Protein AF-A0A2A5LSB9-F1 (afdb_monomer)

Secondary structure (DSSP, 8-state):
-----EEEEE-TTS-EEEEESS--B-TTSSBPPBSS-S-HHHHHHHHHHHHHHHT-TT-HHHHHHHHHHH--GGG--SSHHHHHHHHHHHHHTTSSEEEE-

Sequence (101 aa):
MSLDDSFYLRNELNQTVVFTATPRLDESGAPESEAFLPHATYAREALRAILDAQQDPFANLLTELWLYVYQKPWAVPDTVDKLIVDIADKIEYRELFVYLD

pLDDT: mean 88.96, std 10.46, range [33.03, 96.5]

Mean predicted aligned error: 4.43 Å

Structure (mmCIF, N/CA/C/O backbone):
data_AF-A0A2A5LSB9-F1
#
_entry.id   AF-A0A2A5LSB9-F1
#
loop_
_atom_site.group_PDB
_atom_site.id
_atom_site.type_symbol
_atom_site.label_atom_id
_atom_site.label_alt_id
_atom_site.label_comp_id
_atom_site.label_asym_id
_atom_site.label_entity_id
_atom_site.label_seq_id
_atom_site.pdbx_PDB_ins_code
_atom_site.Cartn_x
_atom_site.Cartn_y
_atom_site.Cartn_z
_atom_site.occupancy
_atom_site.B_iso_or_equiv
_atom_site.auth_seq_id
_atom_site.auth_comp_id
_atom_site.auth_asym_id
_atom_site.auth_atom_id
_atom_site.pdbx_PDB_model_num
ATOM 1 N N . MET A 1 1 ? -7.590 -13.659 -20.966 1.00 33.03 1 MET A N 1
ATOM 2 C CA . MET A 1 1 ? -7.584 -12.185 -21.028 1.00 33.03 1 MET A CA 1
ATOM 3 C C . MET A 1 1 ? -7.335 -11.715 -19.610 1.00 33.03 1 MET A C 1
ATOM 5 O O . MET A 1 1 ? -8.262 -11.759 -18.818 1.00 33.03 1 MET A O 1
ATOM 9 N N . SER A 1 2 ? -6.079 -11.446 -19.254 1.00 36.16 2 SER A N 1
ATOM 10 C CA . SER A 1 2 ? -5.759 -10.845 -17.957 1.00 36.16 2 SER A CA 1
ATOM 11 C C . SER A 1 2 ? -6.009 -9.358 -18.128 1.00 36.16 2 SER A C 1
ATOM 13 O O . SER A 1 2 ? -5.289 -8.724 -18.892 1.00 36.16 2 SER A O 1
ATOM 15 N N . LEU A 1 3 ? -7.088 -8.837 -17.549 1.00 45.53 3 LEU A N 1
ATOM 16 C CA . LEU A 1 3 ? -7.194 -7.396 -17.354 1.00 45.53 3 LEU A CA 1
ATOM 17 C C . LEU A 1 3 ? -6.033 -7.000 -16.439 1.00 45.53 3 LEU A C 1
ATOM 19 O O . LEU A 1 3 ? -5.775 -7.700 -15.459 1.00 45.53 3 LEU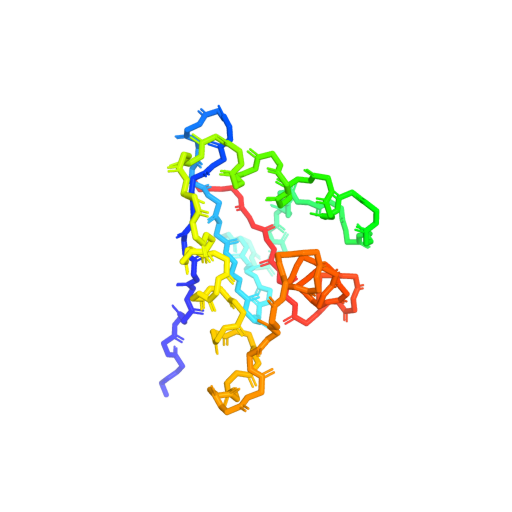 A O 1
ATOM 23 N N . ASP A 1 4 ? -5.323 -5.935 -16.802 1.00 59.12 4 ASP A N 1
ATOM 24 C CA . ASP A 1 4 ? -4.428 -5.196 -15.915 1.00 59.12 4 ASP A CA 1
ATOM 25 C C . ASP A 1 4 ? -5.244 -4.692 -14.724 1.00 59.12 4 ASP A C 1
ATOM 27 O O . ASP A 1 4 ? -5.697 -3.549 -14.697 1.00 59.12 4 ASP A O 1
ATOM 31 N N . ASP A 1 5 ? -5.503 -5.567 -13.759 1.00 78.75 5 ASP A N 1
ATOM 32 C CA . ASP A 1 5 ? -6.185 -5.205 -12.530 1.00 78.75 5 ASP A CA 1
ATOM 33 C C . ASP A 1 5 ? -5.154 -4.409 -11.733 1.00 78.75 5 ASP A C 1
ATOM 35 O O . ASP A 1 5 ? -4.296 -4.979 -11.067 1.00 78.75 5 ASP A O 1
ATOM 39 N N . SER A 1 6 ? -5.127 -3.096 -11.944 1.00 91.44 6 SER A N 1
ATOM 40 C CA . SER A 1 6 ? -4.252 -2.147 -11.259 1.00 91.44 6 SER A CA 1
ATOM 41 C C . SER A 1 6 ? -5.094 -1.360 -10.265 1.00 91.44 6 SER A C 1
ATOM 43 O O . SER A 1 6 ? -6.204 -0.934 -10.586 1.00 91.44 6 SER A O 1
ATOM 45 N N . PHE A 1 7 ? -4.566 -1.134 -9.070 1.00 93.56 7 PHE A N 1
ATOM 46 C CA . PHE A 1 7 ? -5.205 -0.297 -8.065 1.00 93.56 7 PHE A CA 1
ATOM 47 C C . PHE A 1 7 ? -4.522 1.070 -8.017 1.00 93.56 7 PHE A C 1
ATOM 49 O O . PHE A 1 7 ? -3.298 1.151 -8.027 1.00 93.56 7 PHE A O 1
ATOM 56 N N . TYR A 1 8 ? -5.300 2.149 -7.971 1.00 93.31 8 TYR A N 1
ATOM 57 C CA . TYR A 1 8 ? -4.789 3.513 -8.106 1.00 93.31 8 TYR A CA 1
ATOM 58 C C . TYR A 1 8 ? -5.056 4.311 -6.834 1.00 93.31 8 TYR A C 1
ATOM 60 O O . TYR A 1 8 ? -6.193 4.384 -6.373 1.00 93.31 8 TYR A O 1
ATOM 68 N N . LEU A 1 9 ? -4.021 4.958 -6.302 1.00 93.31 9 LEU A N 1
ATOM 69 C CA . LEU A 1 9 ? -4.119 5.932 -5.215 1.00 93.31 9 LEU A CA 1
ATOM 70 C C . LEU A 1 9 ? -3.415 7.227 -5.598 1.00 93.31 9 LEU A C 1
ATOM 72 O O . LEU A 1 9 ? -2.704 7.296 -6.596 1.00 93.31 9 LEU A O 1
ATOM 76 N N . ARG A 1 10 ? -3.597 8.263 -4.781 1.00 92.19 10 ARG A N 1
ATOM 77 C CA . ARG A 1 10 ? -2.795 9.482 -4.866 1.00 92.19 10 ARG A CA 1
ATOM 78 C C . ARG A 1 10 ? -1.897 9.612 -3.646 1.00 92.19 10 ARG A C 1
ATOM 80 O O . ARG A 1 10 ? -2.358 9.406 -2.525 1.00 92.19 10 ARG A O 1
ATOM 87 N N . ASN A 1 11 ? -0.637 9.973 -3.861 1.00 90.88 11 ASN A N 1
ATOM 88 C CA . ASN A 1 11 ? 0.293 10.254 -2.768 1.00 90.88 11 ASN A CA 1
ATOM 89 C C . ASN A 1 11 ? 0.125 11.666 -2.192 1.00 90.88 11 ASN A C 1
ATOM 91 O O . ASN A 1 11 ? -0.723 12.447 -2.629 1.00 90.88 11 ASN A O 1
ATOM 95 N N . GLU A 1 12 ? 0.957 11.999 -1.209 1.00 88.50 12 GLU A N 1
ATOM 96 C CA . GLU A 1 12 ? 1.014 13.302 -0.546 1.00 88.50 12 GLU A CA 1
ATOM 97 C C . GLU A 1 12 ? 1.378 14.465 -1.476 1.00 88.50 12 GLU A C 1
ATOM 99 O O . GLU A 1 12 ? 1.074 15.620 -1.178 1.00 88.50 12 GLU A O 1
ATOM 104 N N . LEU A 1 13 ? 1.970 14.163 -2.633 1.00 90.88 13 LEU A N 1
ATOM 105 C CA . LEU A 1 13 ? 2.283 15.115 -3.696 1.00 90.88 13 LEU A CA 1
ATOM 106 C C . LEU A 1 13 ? 1.191 15.173 -4.778 1.00 90.88 13 LEU A C 1
ATOM 108 O O . LEU A 1 13 ? 1.378 15.821 -5.808 1.00 90.88 13 LEU A O 1
ATOM 112 N N . ASN A 1 14 ? 0.044 14.518 -4.553 1.00 90.38 14 ASN A N 1
ATOM 113 C CA . ASN A 1 14 ? -1.072 14.403 -5.495 1.00 90.38 14 ASN A CA 1
ATOM 114 C C . ASN A 1 14 ? -0.678 13.742 -6.838 1.00 90.38 14 ASN A C 1
ATOM 116 O O . ASN A 1 14 ? -1.311 13.988 -7.865 1.00 90.38 14 ASN A O 1
ATOM 120 N N . GLN A 1 15 ? 0.355 12.897 -6.823 1.00 92.56 15 GLN A N 1
ATOM 121 C CA . GLN A 1 15 ? 0.769 12.055 -7.948 1.00 92.56 15 GLN A CA 1
ATOM 122 C C . GLN A 1 15 ? 0.017 10.727 -7.911 1.00 92.56 15 GLN A C 1
ATOM 124 O O . GLN A 1 15 ? -0.309 10.235 -6.827 1.00 92.56 15 GLN A O 1
ATOM 129 N N . THR A 1 16 ? -0.248 10.143 -9.080 1.00 92.31 16 THR A N 1
ATOM 130 C CA . THR A 1 16 ? -0.906 8.840 -9.171 1.00 92.31 16 THR A CA 1
ATOM 131 C C . THR A 1 16 ? 0.100 7.746 -8.838 1.00 92.31 16 THR A C 1
ATOM 133 O O . THR A 1 16 ? 1.164 7.645 -9.442 1.00 92.31 16 THR A O 1
ATOM 136 N N . VAL A 1 17 ? -0.246 6.925 -7.854 1.00 93.44 17 VAL A N 1
ATOM 137 C CA . VAL A 1 17 ? 0.498 5.732 -7.470 1.00 93.44 17 VAL A CA 1
ATOM 138 C C . VAL A 1 17 ? -0.307 4.525 -7.907 1.00 93.44 17 VAL A C 1
ATOM 140 O O . VAL A 1 17 ? -1.480 4.389 -7.553 1.00 93.44 17 VAL A O 1
ATOM 143 N N . VAL A 1 18 ? 0.330 3.647 -8.667 1.00 94.12 18 VAL A N 1
ATOM 144 C CA . VAL A 1 18 ? -0.296 2.454 -9.222 1.00 94.12 18 VAL A CA 1
ATOM 145 C C . VAL A 1 18 ? 0.251 1.224 -8.520 1.00 94.12 18 VAL A C 1
ATOM 147 O O . VAL A 1 18 ? 1.457 1.015 -8.485 1.00 94.12 18 VAL A O 1
ATOM 150 N N . PHE A 1 19 ? -0.639 0.384 -8.015 1.00 94.06 19 PHE A N 1
ATOM 151 C CA . PHE A 1 19 ? -0.343 -0.904 -7.409 1.00 94.06 19 PHE A CA 1
ATOM 152 C C . PHE A 1 19 ? -0.774 -2.022 -8.352 1.00 94.06 19 PHE A C 1
ATOM 154 O O . PHE A 1 19 ? -1.873 -1.989 -8.904 1.00 94.06 19 PHE A O 1
ATOM 161 N N . THR A 1 20 ? 0.079 -3.024 -8.530 1.00 93.50 20 THR A N 1
ATOM 162 C CA . THR A 1 20 ? -0.171 -4.140 -9.450 1.00 93.50 20 THR A CA 1
ATOM 163 C C . THR A 1 20 ? 0.320 -5.457 -8.856 1.00 93.50 20 THR A C 1
ATOM 165 O O . THR A 1 20 ? 1.341 -5.493 -8.174 1.00 93.50 20 THR A O 1
ATOM 168 N N . ALA A 1 21 ? -0.385 -6.558 -9.118 1.00 90.81 21 ALA A N 1
ATOM 169 C CA . ALA A 1 21 ? 0.032 -7.897 -8.685 1.00 90.81 21 ALA A CA 1
ATOM 170 C C . ALA A 1 21 ? 1.115 -8.525 -9.590 1.00 90.81 21 ALA A C 1
ATOM 172 O O . ALA A 1 21 ? 1.753 -9.508 -9.216 1.00 90.81 21 ALA A O 1
ATOM 173 N N . THR A 1 22 ? 1.324 -7.974 -10.788 1.00 89.69 22 THR A N 1
ATOM 174 C CA . THR A 1 22 ? 2.337 -8.420 -11.754 1.00 89.69 22 THR A CA 1
ATOM 175 C C . THR A 1 22 ? 3.229 -7.252 -12.152 1.00 89.69 22 THR A C 1
ATOM 177 O O . THR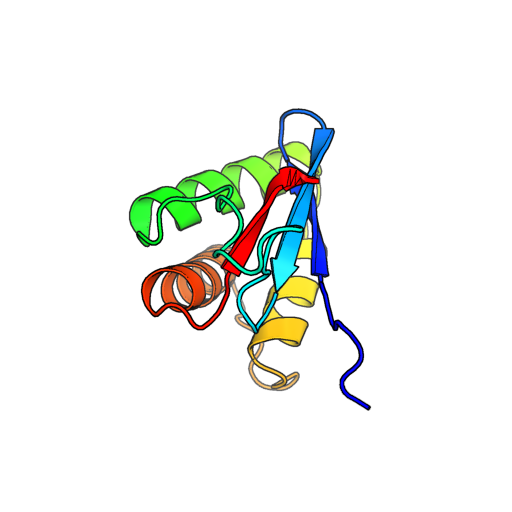 A 1 22 ? 2.701 -6.162 -12.365 1.00 89.69 22 THR A O 1
ATOM 180 N N . PRO A 1 23 ? 4.546 -7.460 -12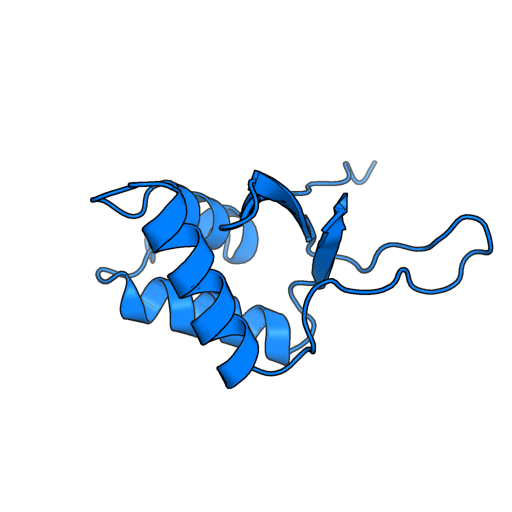.314 1.00 89.81 23 PRO A N 1
ATOM 181 C CA . PRO A 1 23 ? 5.452 -6.373 -12.649 1.00 89.81 23 PRO A CA 1
ATOM 182 C C . PRO A 1 23 ? 5.130 -5.800 -14.033 1.00 89.81 23 PRO A C 1
ATOM 184 O O . PRO A 1 23 ? 4.916 -6.553 -14.987 1.00 89.81 23 PRO A O 1
ATOM 187 N N . ARG A 1 24 ? 5.133 -4.471 -14.141 1.00 89.25 24 ARG A N 1
ATOM 188 C CA . ARG A 1 24 ? 5.016 -3.753 -15.412 1.00 89.25 24 ARG A CA 1
ATOM 189 C C . ARG A 1 24 ? 6.330 -3.782 -16.183 1.00 89.25 24 ARG A C 1
ATOM 191 O O . ARG A 1 24 ? 7.417 -3.803 -15.598 1.00 89.25 24 ARG A O 1
ATOM 198 N N . LEU A 1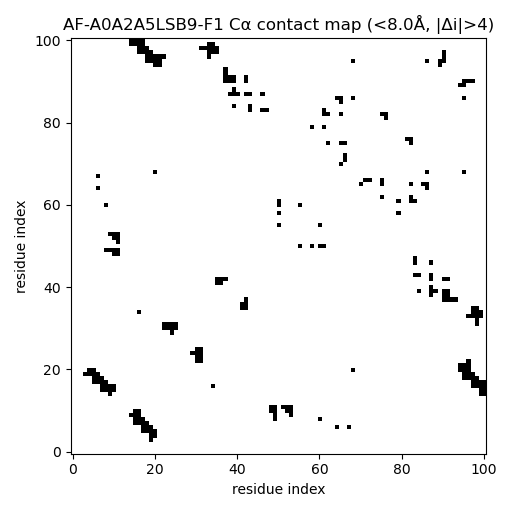 25 ? 6.205 -3.793 -17.506 1.00 88.88 25 LEU A N 1
ATOM 199 C CA . LEU A 1 25 ? 7.318 -3.710 -18.440 1.00 88.88 25 LEU A CA 1
ATOM 200 C C . LEU A 1 25 ? 7.213 -2.400 -19.222 1.00 88.88 25 LEU A C 1
ATOM 202 O O . LEU A 1 25 ? 6.117 -2.008 -19.619 1.00 88.88 25 LEU A O 1
ATOM 206 N N . ASP A 1 26 ? 8.348 -1.755 -19.457 1.00 86.19 26 ASP A N 1
ATOM 207 C CA . ASP A 1 26 ? 8.454 -0.570 -20.297 1.00 86.19 26 ASP A CA 1
ATOM 208 C C . ASP A 1 26 ? 8.342 -0.908 -21.799 1.00 86.19 26 ASP A C 1
ATOM 210 O O . ASP A 1 26 ? 8.212 -2.068 -22.203 1.00 86.19 26 ASP A O 1
ATOM 214 N N . GLU A 1 27 ? 8.427 0.114 -22.658 1.00 84.50 27 GLU A N 1
ATOM 215 C CA . GLU A 1 27 ? 8.347 -0.041 -24.121 1.00 84.50 27 GLU A CA 1
ATOM 216 C C . GLU A 1 27 ? 9.440 -0.955 -24.707 1.00 84.50 27 GLU A C 1
ATOM 218 O O . GLU A 1 27 ? 9.280 -1.495 -25.805 1.00 84.50 27 GLU A O 1
ATOM 223 N N . SER A 1 28 ? 10.551 -1.142 -23.989 1.00 86.06 28 SER A N 1
ATOM 224 C CA . SER A 1 28 ? 11.651 -2.028 -24.377 1.00 86.06 28 SER A CA 1
ATOM 225 C C . SER A 1 28 ? 11.466 -3.470 -23.889 1.00 86.06 28 SER A C 1
ATOM 227 O O . SER A 1 28 ? 12.224 -4.359 -24.285 1.00 86.06 28 SER A O 1
ATOM 229 N N . GLY A 1 29 ? 10.447 -3.720 -23.061 1.00 82.94 29 GLY A N 1
ATOM 230 C CA . GLY A 1 29 ? 10.202 -4.998 -22.401 1.00 82.94 29 GLY A CA 1
ATOM 231 C C . GLY A 1 29 ? 11.041 -5.210 -21.136 1.00 82.94 29 GLY A C 1
ATOM 232 O O . GLY A 1 29 ? 11.091 -6.333 -20.631 1.00 82.94 29 GLY A O 1
ATOM 233 N N . ALA A 1 30 ? 11.713 -4.172 -20.630 1.00 85.38 30 ALA A N 1
ATOM 234 C CA . ALA A 1 30 ? 12.436 -4.209 -19.363 1.00 85.38 30 ALA A CA 1
ATOM 235 C C . ALA A 1 30 ? 11.497 -3.855 -18.194 1.00 85.38 30 ALA A C 1
ATOM 237 O O . ALA A 1 30 ? 10.491 -3.188 -18.413 1.00 85.38 30 ALA A O 1
ATOM 238 N N . PRO A 1 31 ? 11.780 -4.290 -16.951 1.00 84.38 31 PRO A N 1
ATOM 239 C CA . PRO A 1 31 ? 10.973 -3.902 -15.797 1.00 84.38 31 PRO A CA 1
ATOM 240 C C . PRO A 1 31 ? 10.895 -2.380 -15.644 1.00 84.38 31 PRO A C 1
ATOM 242 O O . PRO A 1 31 ? 11.926 -1.706 -15.632 1.00 84.38 31 PRO A O 1
ATOM 245 N N . GLU A 1 32 ? 9.679 -1.858 -15.503 1.00 87.75 32 GLU A N 1
ATOM 246 C CA . GLU A 1 32 ? 9.453 -0.438 -15.241 1.00 87.75 32 GLU A CA 1
ATOM 247 C C . GLU A 1 32 ? 10.026 -0.035 -13.869 1.00 87.75 32 GLU A C 1
ATOM 249 O O . GLU A 1 32 ? 10.111 -0.852 -12.946 1.00 87.75 32 GLU A O 1
ATOM 254 N N . SER A 1 33 ? 10.437 1.230 -13.724 1.00 85.75 33 SER A N 1
ATOM 255 C CA . SER A 1 33 ? 10.971 1.737 -12.457 1.00 85.75 33 SER A CA 1
ATOM 256 C C . SER A 1 33 ? 9.873 1.827 -11.400 1.00 85.75 33 SER A C 1
ATOM 258 O O . SER A 1 33 ? 8.924 2.594 -11.536 1.00 85.75 33 SER A O 1
ATOM 260 N N . GLU A 1 34 ? 10.039 1.088 -10.308 1.00 85.50 34 GLU A N 1
ATOM 261 C CA . GLU A 1 34 ? 9.106 1.106 -9.182 1.00 85.50 34 GLU A CA 1
ATOM 262 C C . GLU A 1 34 ? 9.181 2.430 -8.398 1.00 85.50 34 GLU A C 1
ATOM 264 O O . GLU A 1 34 ? 10.250 3.021 -8.223 1.00 85.50 34 GLU A O 1
ATOM 269 N N . ALA A 1 35 ? 8.027 2.884 -7.906 1.00 81.31 35 ALA A N 1
ATOM 270 C CA . ALA A 1 35 ? 7.871 4.053 -7.042 1.00 81.31 35 ALA A CA 1
ATOM 271 C C . ALA A 1 35 ? 8.487 3.835 -5.660 1.00 81.31 35 ALA A C 1
ATOM 273 O O . ALA A 1 35 ? 8.977 4.774 -5.032 1.00 81.31 35 ALA A O 1
ATOM 274 N N . PHE A 1 36 ? 8.434 2.593 -5.177 1.00 75.44 36 PHE A N 1
ATOM 275 C CA . PHE A 1 36 ? 8.964 2.204 -3.882 1.00 75.44 36 PHE A CA 1
ATOM 276 C C . PHE A 1 36 ? 10.131 1.245 -4.043 1.00 75.44 36 PHE A C 1
ATOM 278 O O . PHE A 1 36 ? 10.120 0.353 -4.887 1.00 75.44 36 PHE A O 1
ATOM 285 N N . LEU A 1 37 ? 11.120 1.383 -3.161 1.00 75.81 37 LEU A N 1
ATOM 286 C CA . LEU A 1 37 ? 12.046 0.285 -2.925 1.00 75.81 37 LEU A CA 1
ATOM 287 C C . LEU A 1 37 ? 11.255 -0.871 -2.284 1.00 75.81 37 LEU A C 1
ATOM 289 O O . LEU A 1 37 ? 10.468 -0.603 -1.370 1.00 75.81 37 LEU A O 1
ATOM 293 N N . PRO A 1 38 ? 11.458 -2.134 -2.706 1.00 79.50 38 PRO A N 1
ATOM 294 C CA . PRO A 1 38 ? 10.763 -3.293 -2.146 1.00 79.50 38 PRO A CA 1
ATOM 295 C C . PRO A 1 38 ? 11.302 -3.608 -0.742 1.00 79.50 38 PRO A C 1
ATOM 297 O O . PRO A 1 38 ? 12.084 -4.532 -0.539 1.00 79.50 38 PRO A O 1
ATOM 300 N N 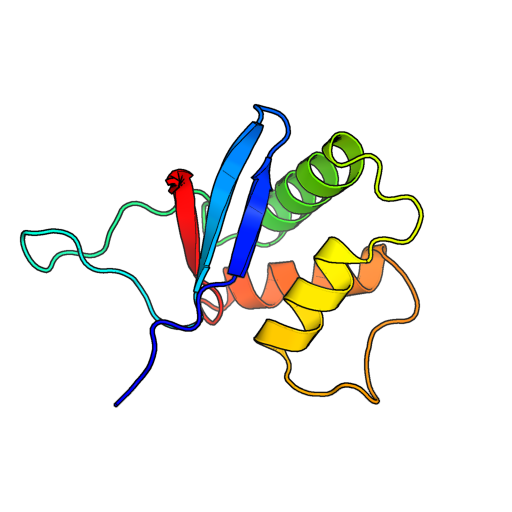. HIS A 1 39 ? 10.938 -2.773 0.230 1.00 89.56 39 HIS A N 1
ATOM 301 C CA . HIS A 1 39 ? 11.394 -2.845 1.612 1.00 89.56 39 HIS A CA 1
ATOM 302 C C . HIS A 1 39 ? 10.266 -2.420 2.554 1.00 89.56 39 HIS A C 1
ATOM 304 O O . HIS A 1 39 ? 9.772 -1.291 2.470 1.00 89.56 39 HIS A O 1
ATOM 310 N N . ALA A 1 40 ? 9.903 -3.287 3.504 1.00 87.56 40 ALA A N 1
ATOM 311 C CA . ALA A 1 40 ? 8.717 -3.093 4.336 1.00 87.56 40 ALA A CA 1
ATOM 312 C C . ALA A 1 40 ? 8.720 -1.767 5.104 1.00 87.56 40 ALA A C 1
ATOM 314 O O . ALA A 1 40 ? 7.714 -1.067 5.103 1.00 87.56 40 ALA A O 1
ATOM 315 N N . THR A 1 41 ? 9.837 -1.367 5.724 1.00 91.62 41 THR A N 1
ATOM 316 C CA . THR A 1 41 ? 9.894 -0.090 6.466 1.00 91.62 41 THR A CA 1
ATOM 317 C C . THR A 1 41 ? 9.526 1.108 5.591 1.00 91.62 41 THR A C 1
ATOM 319 O O . THR A 1 41 ? 8.683 1.908 5.982 1.00 91.62 41 THR A O 1
ATOM 322 N N . TYR A 1 42 ? 10.103 1.192 4.390 1.00 89.88 42 TYR A N 1
ATOM 323 C CA . TYR A 1 42 ? 9.847 2.297 3.471 1.00 89.88 42 TYR A CA 1
ATOM 324 C C . TYR A 1 42 ? 8.404 2.268 2.953 1.00 89.88 42 TYR A C 1
ATOM 326 O O . TYR A 1 42 ? 7.720 3.287 2.963 1.00 89.88 42 TYR A O 1
ATOM 334 N N . ALA A 1 43 ? 7.901 1.084 2.591 1.00 92.88 43 ALA A N 1
ATOM 335 C CA . ALA A 1 43 ? 6.515 0.911 2.168 1.00 92.88 43 ALA A CA 1
ATOM 336 C C . ALA A 1 43 ? 5.514 1.327 3.262 1.00 92.88 43 ALA A C 1
ATOM 338 O O . ALA A 1 43 ? 4.527 1.997 2.970 1.00 92.88 43 ALA A O 1
ATOM 339 N N . ARG A 1 44 ? 5.776 0.994 4.534 1.00 95.00 44 ARG A N 1
ATOM 340 C CA . ARG A 1 44 ? 4.918 1.393 5.666 1.00 95.00 44 ARG A CA 1
ATOM 341 C C . ARG A 1 44 ? 4.868 2.908 5.839 1.00 95.00 44 ARG A C 1
ATOM 343 O O . ARG A 1 44 ? 3.787 3.452 6.063 1.00 95.00 44 ARG A O 1
ATOM 350 N N . GLU A 1 45 ? 6.016 3.577 5.740 1.00 93.50 45 GLU A N 1
ATOM 351 C CA . GLU A 1 45 ? 6.103 5.039 5.818 1.00 93.50 45 GLU A CA 1
ATOM 352 C C . GLU A 1 45 ? 5.353 5.704 4.658 1.00 93.50 45 GLU A C 1
ATOM 354 O O . GLU A 1 45 ? 4.536 6.595 4.891 1.00 93.50 45 GLU A O 1
ATOM 359 N N . ALA A 1 46 ? 5.544 5.217 3.430 1.00 92.06 46 ALA A N 1
ATOM 360 C CA . ALA A 1 46 ? 4.865 5.751 2.254 1.00 92.06 46 ALA A CA 1
ATOM 361 C C . ALA A 1 46 ? 3.340 5.543 2.304 1.00 92.06 46 ALA A C 1
ATOM 363 O O . ALA A 1 46 ? 2.579 6.474 2.051 1.00 92.06 46 ALA A O 1
ATOM 364 N N . LEU A 1 47 ? 2.867 4.354 2.696 1.00 93.31 47 LEU A N 1
ATOM 365 C CA . LEU A 1 47 ? 1.433 4.075 2.859 1.00 93.31 47 LEU A CA 1
ATOM 366 C C . LEU A 1 47 ? 0.796 4.952 3.944 1.00 93.31 47 LEU A C 1
ATOM 368 O O . LEU A 1 47 ? -0.352 5.374 3.795 1.00 93.31 47 LEU A O 1
ATOM 372 N N . ARG A 1 48 ? 1.535 5.258 5.021 1.00 93.25 48 ARG A N 1
ATOM 373 C CA . ARG A 1 48 ? 1.072 6.200 6.047 1.00 93.25 48 ARG A CA 1
ATOM 374 C C . ARG A 1 48 ? 0.932 7.610 5.484 1.00 93.25 48 ARG A C 1
ATOM 376 O O . ARG A 1 48 ? -0.109 8.225 5.678 1.00 93.25 48 ARG A O 1
ATOM 383 N N . ALA A 1 49 ? 1.946 8.085 4.760 1.00 91.88 49 ALA A N 1
ATOM 384 C CA . ALA A 1 49 ? 1.927 9.405 4.139 1.00 91.88 49 ALA A CA 1
ATOM 385 C C . ALA A 1 49 ? 0.764 9.553 3.143 1.00 91.88 49 ALA A C 1
ATOM 387 O O . ALA A 1 49 ? 0.064 10.565 3.164 1.00 91.88 49 ALA A O 1
ATOM 388 N N . ILE A 1 50 ? 0.502 8.514 2.338 1.00 91.00 50 ILE A N 1
ATOM 389 C CA . ILE A 1 50 ? -0.663 8.441 1.446 1.00 91.00 50 ILE A CA 1
ATOM 390 C C . ILE A 1 50 ? -1.959 8.596 2.249 1.00 91.00 50 ILE A C 1
ATOM 392 O O . ILE A 1 50 ? -2.778 9.452 1.925 1.00 91.00 50 ILE A O 1
ATOM 396 N N . LEU A 1 51 ? -2.149 7.795 3.301 1.00 90.75 51 LEU A N 1
ATOM 397 C CA . LEU A 1 51 ? -3.374 7.830 4.101 1.00 90.75 51 LEU A CA 1
ATOM 398 C C . LEU A 1 51 ? -3.617 9.211 4.725 1.00 90.75 51 LEU A C 1
ATOM 400 O O . LEU A 1 51 ? -4.725 9.744 4.632 1.00 90.75 51 LEU A O 1
ATOM 404 N N . ASP A 1 52 ? -2.578 9.792 5.323 1.00 89.69 52 ASP A N 1
ATOM 405 C CA . ASP A 1 52 ? -2.653 11.098 5.978 1.00 89.69 52 ASP A CA 1
ATOM 406 C C . ASP A 1 52 ? -3.000 12.208 4.970 1.00 89.69 52 ASP A C 1
ATOM 408 O O . ASP A 1 52 ? -3.802 13.099 5.266 1.00 89.69 52 ASP A O 1
ATOM 412 N N . ALA A 1 53 ? -2.455 12.135 3.752 1.00 89.00 53 ALA A N 1
ATOM 413 C CA . ALA A 1 53 ? -2.724 13.100 2.690 1.00 89.00 53 ALA A CA 1
ATOM 414 C C . ALA A 1 53 ? -4.135 12.991 2.095 1.00 89.00 53 ALA A C 1
ATOM 416 O O . ALA A 1 53 ? -4.719 14.009 1.719 1.00 89.00 53 ALA A O 1
ATOM 417 N N . GLN A 1 54 ? -4.698 11.781 2.022 1.00 85.38 54 GLN A N 1
ATOM 418 C CA . GLN A 1 54 ? -6.038 11.553 1.471 1.00 85.38 54 GLN A CA 1
ATOM 419 C C . GLN A 1 54 ? -7.170 12.022 2.395 1.00 85.38 54 GLN A C 1
ATOM 421 O O . GLN A 1 54 ? -8.321 12.053 1.964 1.00 85.38 54 GLN A O 1
ATOM 426 N N . GLN A 1 55 ? -6.868 12.400 3.645 1.00 84.38 55 GLN A N 1
ATOM 427 C CA . GLN A 1 55 ? -7.873 12.775 4.647 1.00 84.38 55 GLN A CA 1
ATOM 428 C C . GLN A 1 55 ? -8.978 11.712 4.786 1.00 84.38 55 GLN A C 1
ATOM 430 O O . GLN A 1 55 ? -10.154 12.048 4.915 1.00 84.38 55 GLN A O 1
ATOM 435 N N . ASP A 1 56 ? -8.606 10.429 4.741 1.00 83.75 56 ASP A N 1
ATOM 436 C CA . ASP A 1 56 ? -9.526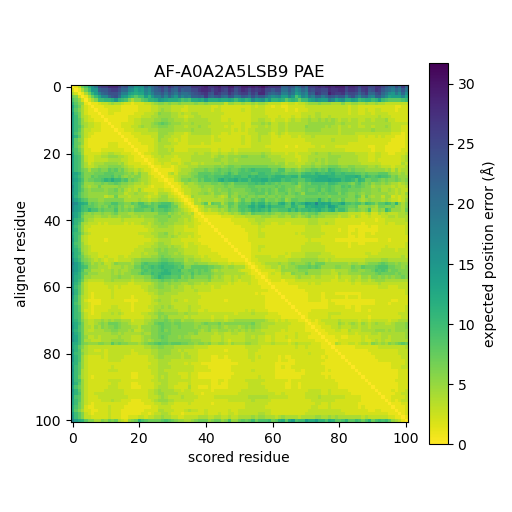 9.293 4.831 1.00 83.75 56 ASP A CA 1
ATOM 437 C C . ASP A 1 56 ? -9.583 8.770 6.280 1.00 83.75 56 ASP A C 1
ATOM 439 O O . ASP A 1 56 ? -8.788 7.904 6.660 1.00 83.75 56 ASP A O 1
ATOM 443 N N . PRO A 1 57 ? -10.501 9.280 7.130 1.00 81.56 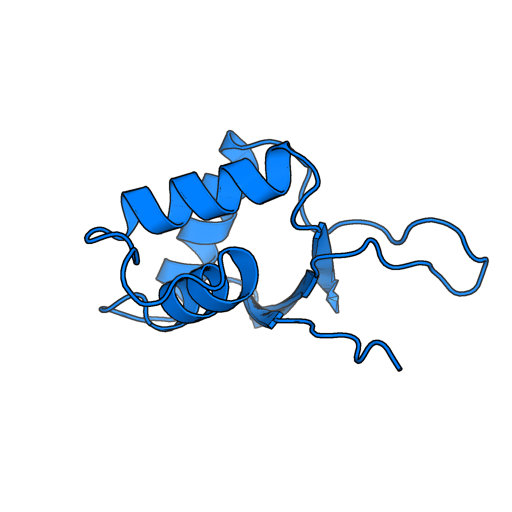57 PRO A N 1
ATOM 444 C CA . PRO A 1 57 ? -10.513 8.985 8.564 1.00 81.56 57 PRO A CA 1
ATOM 445 C C . PRO A 1 57 ? -10.819 7.519 8.889 1.00 81.56 57 PRO A C 1
ATOM 447 O O . PRO A 1 57 ? -10.623 7.097 10.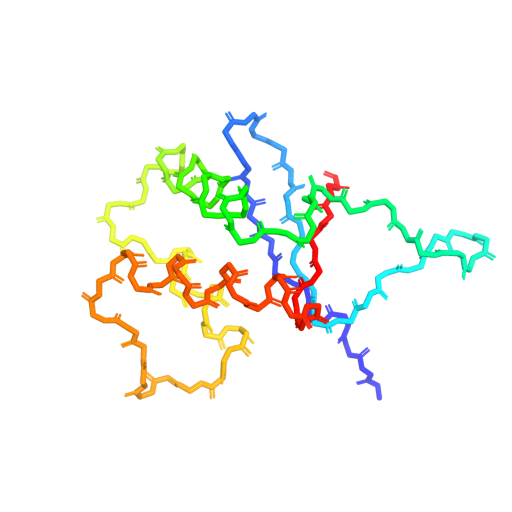028 1.00 81.56 57 PRO A O 1
ATOM 450 N N . PHE A 1 58 ? -11.316 6.752 7.915 1.00 86.38 58 PHE A N 1
ATOM 451 C CA . PHE A 1 58 ? -11.671 5.343 8.080 1.00 86.38 58 PHE A CA 1
ATOM 452 C C . PHE A 1 58 ? -10.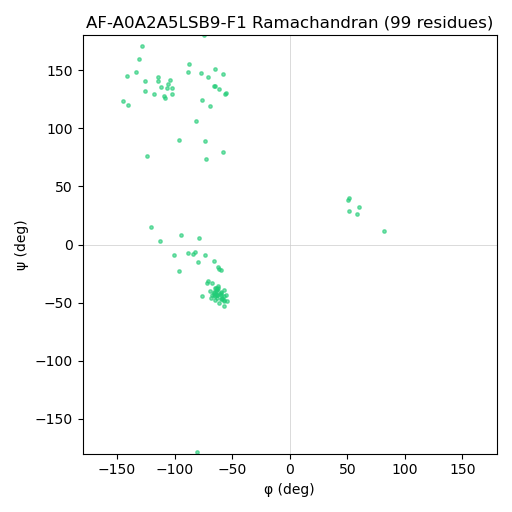765 4.403 7.277 1.00 86.38 58 PHE A C 1
ATOM 454 O O . PHE A 1 58 ? -10.994 3.197 7.303 1.00 86.38 58 PHE A O 1
ATOM 461 N N . ALA A 1 59 ? -9.744 4.930 6.591 1.00 90.50 59 ALA A N 1
ATOM 462 C CA . ALA A 1 59 ? -8.839 4.154 5.745 1.00 90.50 59 ALA A CA 1
ATOM 463 C C . ALA A 1 59 ? -9.571 3.243 4.736 1.00 90.50 59 ALA A C 1
ATOM 465 O O . ALA A 1 59 ? -9.140 2.115 4.474 1.00 90.50 59 ALA A O 1
ATOM 466 N N . ASN A 1 60 ? -10.677 3.726 4.162 1.00 91.88 60 ASN A N 1
ATOM 467 C CA . ASN A 1 60 ? -11.417 3.042 3.103 1.00 91.88 60 ASN A CA 1
ATOM 468 C C . ASN A 1 60 ? -10.505 2.712 1.915 1.00 91.88 60 ASN A C 1
ATOM 470 O O . ASN A 1 60 ? -10.514 1.586 1.433 1.00 91.88 60 ASN A O 1
ATOM 474 N N . LEU A 1 61 ? -9.653 3.653 1.505 1.00 92.19 61 LEU A N 1
ATOM 475 C CA . LEU A 1 61 ? -8.745 3.485 0.370 1.00 92.19 61 LEU A CA 1
ATOM 476 C C . LEU A 1 61 ? -7.705 2.380 0.605 1.00 92.19 61 LEU A C 1
ATOM 478 O O . LEU A 1 61 ? -7.449 1.560 -0.276 1.00 92.19 61 LEU A O 1
ATOM 482 N N . LEU A 1 62 ? -7.130 2.312 1.810 1.00 93.44 62 LEU A N 1
ATOM 483 C CA . LEU A 1 62 ? -6.221 1.219 2.173 1.00 93.44 62 LEU A CA 1
ATOM 484 C C . LEU A 1 62 ? -6.960 -0.108 2.352 1.00 93.44 62 LEU A C 1
ATOM 486 O O . LEU A 1 62 ? -6.395 -1.160 2.068 1.00 93.44 62 LEU A O 1
ATOM 490 N N . THR A 1 63 ? -8.213 -0.072 2.799 1.00 95.31 63 THR A N 1
ATOM 491 C CA . THR A 1 63 ? -9.055 -1.268 2.893 1.00 95.31 63 THR A CA 1
ATOM 492 C C . THR A 1 63 ? -9.351 -1.836 1.507 1.00 95.31 63 THR A C 1
ATOM 494 O O . THR A 1 63 ? -9.234 -3.042 1.301 1.00 95.31 63 THR A O 1
ATOM 497 N N . GLU A 1 64 ? -9.679 -0.984 0.538 1.00 94.31 64 GLU A N 1
ATOM 498 C CA . GLU A 1 64 ? -9.881 -1.380 -0.856 1.00 94.31 64 GLU A CA 1
ATOM 499 C C . GLU A 1 64 ? -8.595 -1.933 -1.480 1.00 94.31 64 GLU A C 1
ATOM 501 O O . GLU A 1 64 ? -8.637 -2.999 -2.096 1.00 94.31 64 GLU A O 1
ATOM 506 N N . LEU A 1 65 ? -7.444 -1.291 -1.237 1.00 94.94 65 LEU A N 1
ATOM 507 C CA . LEU A 1 65 ? -6.142 -1.827 -1.643 1.00 94.94 65 LEU A CA 1
ATOM 508 C C . LEU A 1 65 ? -5.892 -3.204 -1.013 1.00 94.94 65 LEU A C 1
ATOM 510 O O . LEU A 1 65 ? -5.517 -4.147 -1.705 1.00 94.94 65 LEU A O 1
ATOM 514 N N . TRP A 1 66 ? -6.143 -3.365 0.286 1.00 96.12 66 TRP A N 1
ATOM 515 C CA . TRP A 1 66 ? -5.981 -4.653 0.960 1.00 96.12 66 TRP A CA 1
ATOM 516 C C . TRP A 1 66 ? -6.895 -5.728 0.354 1.00 96.12 66 TRP A C 1
ATOM 518 O O . TRP A 1 66 ? -6.451 -6.850 0.114 1.00 96.12 66 TRP A O 1
ATOM 528 N N . LEU A 1 67 ? -8.153 -5.395 0.048 1.00 95.00 67 LEU A N 1
ATOM 529 C CA . LEU A 1 67 ? -9.106 -6.308 -0.592 1.00 95.00 67 LEU A CA 1
ATOM 530 C C . LEU A 1 67 ? -8.663 -6.713 -1.998 1.00 95.00 67 LEU A C 1
ATOM 532 O O . LEU A 1 67 ? -8.789 -7.887 -2.350 1.00 95.00 67 LEU A O 1
ATOM 536 N N . TYR A 1 68 ? -8.118 -5.770 -2.764 1.00 93.38 68 TYR A N 1
ATOM 537 C CA . TYR A 1 68 ? -7.516 -6.029 -4.067 1.00 93.38 68 TYR A CA 1
ATOM 538 C C . TYR A 1 68 ? -6.364 -7.045 -3.957 1.00 93.38 68 TYR A C 1
ATOM 540 O O . TYR A 1 68 ? -6.332 -8.023 -4.704 1.00 93.38 68 TYR A O 1
ATOM 548 N N . VAL A 1 69 ? -5.475 -6.881 -2.970 1.00 92.69 69 VAL A N 1
ATOM 549 C CA . VAL A 1 69 ? -4.292 -7.744 -2.802 1.00 92.69 69 VAL A CA 1
ATOM 550 C C . VAL A 1 69 ? -4.625 -9.119 -2.211 1.00 92.69 69 VAL A C 1
ATOM 552 O O . VAL A 1 69 ? -4.099 -10.138 -2.656 1.00 92.69 69 VAL A O 1
ATOM 555 N N . TYR A 1 70 ? -5.470 -9.178 -1.179 1.00 92.88 70 TYR A N 1
ATOM 556 C CA . TYR A 1 70 ? -5.713 -10.407 -0.415 1.00 92.88 70 TYR A CA 1
ATOM 557 C C . TYR A 1 70 ? -6.944 -11.189 -0.867 1.00 92.88 70 TYR A C 1
ATOM 559 O O . TYR A 1 70 ? -7.019 -12.385 -0.579 1.00 92.88 70 TYR A O 1
ATOM 567 N N . GLN A 1 71 ? -7.911 -10.540 -1.526 1.00 89.62 71 GLN A N 1
ATOM 568 C CA . GLN A 1 71 ? -9.159 -11.141 -2.022 1.00 89.62 71 GLN A CA 1
ATOM 569 C C . GLN A 1 71 ? -9.944 -11.942 -0.959 1.00 89.62 71 GLN A C 1
ATOM 571 O O . GLN A 1 71 ? -10.657 -12.898 -1.267 1.00 89.62 71 GLN A O 1
ATOM 576 N N . LYS A 1 72 ? -9.820 -11.561 0.320 1.00 92.12 72 LYS A N 1
ATOM 577 C CA . LYS A 1 72 ? -10.446 -12.234 1.474 1.00 92.12 72 LYS A CA 1
ATOM 578 C C . LYS A 1 72 ? -11.308 -11.255 2.278 1.00 92.12 72 LYS A C 1
ATOM 580 O O . LYS A 1 72 ? -10.902 -10.843 3.364 1.00 92.12 72 LYS A O 1
ATOM 585 N N . PRO A 1 73 ? -12.513 -10.896 1.802 1.00 90.62 73 PRO A N 1
ATOM 586 C CA . PRO A 1 73 ? -13.332 -9.856 2.433 1.00 90.62 73 PRO A CA 1
ATOM 587 C C . PRO A 1 73 ? -13.758 -10.159 3.877 1.00 90.62 73 PRO A C 1
ATOM 589 O O . PRO A 1 73 ? -14.062 -9.245 4.631 1.00 90.62 73 PRO A O 1
ATOM 592 N N . TRP A 1 74 ? -13.751 -11.425 4.297 1.00 93.19 74 TRP A N 1
ATOM 593 C CA . TRP A 1 74 ? -14.054 -11.830 5.677 1.00 93.19 74 TRP A CA 1
ATOM 594 C C . TRP A 1 74 ? -12.871 -11.704 6.651 1.00 93.19 74 TRP A C 1
ATOM 596 O O . TRP A 1 74 ? -13.042 -11.974 7.836 1.00 93.19 74 TRP A O 1
ATOM 606 N N . ALA A 1 75 ? -11.670 -11.376 6.165 1.00 94.69 75 ALA A N 1
ATOM 607 C CA . ALA A 1 75 ? -10.436 -11.353 6.954 1.00 94.69 75 ALA A CA 1
ATOM 608 C C . ALA A 1 75 ? -9.763 -9.972 6.978 1.00 94.69 75 ALA A C 1
ATOM 610 O O . ALA A 1 75 ? -8.593 -9.882 7.342 1.00 94.69 75 ALA A O 1
ATOM 611 N N . VAL A 1 76 ? -10.487 -8.923 6.575 1.00 93.94 76 VAL A N 1
ATOM 612 C CA . VAL A 1 76 ? -9.981 -7.546 6.582 1.00 93.94 76 VAL A CA 1
ATOM 613 C C . VAL A 1 76 ? -9.504 -7.186 7.996 1.00 93.94 76 VAL A C 1
ATOM 615 O O . VAL A 1 76 ? -10.248 -7.412 8.956 1.00 93.94 76 VAL A O 1
ATOM 618 N N . PRO A 1 77 ? -8.284 -6.644 8.146 1.00 95.25 77 PRO A N 1
ATOM 619 C CA . PRO A 1 77 ? -7.777 -6.216 9.435 1.00 95.25 77 PRO A CA 1
ATOM 620 C C . PRO A 1 77 ? -8.666 -5.172 10.114 1.00 95.25 77 PRO A C 1
ATOM 622 O O . PRO A 1 77 ? -9.260 -4.305 9.481 1.00 95.25 77 PRO A O 1
ATOM 625 N N . ASP A 1 78 ? -8.713 -5.241 11.440 1.00 92.19 78 ASP A N 1
ATOM 626 C CA . ASP A 1 78 ? -9.510 -4.369 12.309 1.00 92.19 78 ASP A CA 1
ATOM 627 C C . ASP A 1 78 ? -8.820 -3.036 12.643 1.00 92.19 78 ASP A C 1
ATOM 629 O O . ASP A 1 78 ? -9.437 -2.157 13.246 1.00 92.19 78 ASP A O 1
ATOM 633 N N . THR A 1 79 ? -7.546 -2.872 12.274 1.00 94.25 79 THR A N 1
ATOM 634 C CA . THR A 1 79 ? -6.785 -1.639 12.496 1.00 94.25 79 THR A CA 1
ATOM 635 C C . THR A 1 79 ? -6.010 -1.211 11.255 1.00 94.25 79 THR A C 1
ATOM 637 O O . THR A 1 79 ? -5.500 -2.033 10.491 1.00 94.25 79 THR A O 1
ATOM 640 N N . VAL A 1 80 ? -5.853 0.106 11.106 1.00 93.69 80 VAL A N 1
ATOM 641 C CA . VAL A 1 80 ? -5.058 0.731 10.036 1.00 93.69 80 VAL A CA 1
ATOM 642 C C . VAL A 1 80 ? -3.609 0.245 10.049 1.00 93.69 80 VAL A C 1
ATOM 644 O O . VAL A 1 80 ? -3.028 -0.015 9.000 1.00 93.69 80 VAL A O 1
ATOM 647 N N . ASP A 1 81 ? -3.024 0.071 11.234 1.00 95.00 81 ASP A N 1
ATOM 648 C CA . ASP A 1 81 ? -1.641 -0.393 11.357 1.00 95.00 81 ASP A CA 1
ATOM 649 C C . ASP A 1 81 ? -1.457 -1.803 10.795 1.00 95.00 81 ASP A C 1
ATOM 651 O O . ASP A 1 81 ? -0.462 -2.061 10.123 1.00 95.00 81 ASP A O 1
ATOM 655 N N . LYS A 1 82 ? -2.427 -2.700 11.012 1.00 95.62 82 LYS A N 1
ATOM 656 C CA . LYS A 1 82 ? -2.386 -4.048 10.437 1.00 95.62 82 LYS A CA 1
ATOM 657 C C . LYS A 1 82 ? -2.582 -4.022 8.922 1.00 95.62 82 LYS A C 1
ATOM 659 O O . LYS A 1 82 ? -1.851 -4.722 8.237 1.00 95.62 82 LYS A O 1
ATOM 664 N N . LEU A 1 83 ? -3.487 -3.181 8.400 1.00 95.75 83 LEU A N 1
ATOM 665 C CA . LEU A 1 83 ? -3.635 -2.980 6.948 1.00 95.75 83 LEU A CA 1
ATOM 666 C C . LEU A 1 83 ? -2.298 -2.577 6.311 1.00 95.75 83 LEU A C 1
ATOM 668 O O . LEU A 1 83 ? -1.874 -3.170 5.324 1.00 95.75 83 LEU A O 1
ATOM 672 N N . ILE A 1 84 ? -1.619 -1.591 6.901 1.00 95.75 84 ILE A N 1
ATOM 673 C CA . ILE A 1 84 ? -0.344 -1.077 6.392 1.00 95.75 84 ILE A CA 1
ATOM 674 C C . ILE A 1 84 ? 0.763 -2.128 6.479 1.00 95.75 84 ILE A C 1
ATOM 676 O O . ILE A 1 84 ? 1.541 -2.253 5.537 1.00 95.75 84 ILE A O 1
ATOM 680 N N . VAL A 1 85 ? 0.844 -2.878 7.582 1.00 96.50 85 VAL A N 1
ATOM 681 C CA . VAL A 1 85 ? 1.822 -3.967 7.726 1.00 96.50 85 VAL A CA 1
ATOM 682 C C . VAL A 1 85 ? 1.592 -5.039 6.663 1.00 96.50 85 VAL A C 1
ATOM 684 O O . VAL A 1 85 ? 2.525 -5.348 5.931 1.00 96.50 85 VAL A O 1
ATOM 687 N N . ASP A 1 86 ? 0.360 -5.524 6.514 1.00 96.44 86 ASP A N 1
ATOM 688 C CA . ASP A 1 86 ? 0.003 -6.550 5.531 1.00 96.44 86 ASP A CA 1
ATOM 689 C C . ASP A 1 86 ? 0.360 -6.121 4.096 1.00 96.44 86 ASP A C 1
ATOM 691 O O . ASP A 1 86 ? 1.016 -6.854 3.356 1.00 96.44 86 ASP A O 1
ATOM 695 N N . ILE A 1 87 ? -0.028 -4.905 3.696 1.00 95.81 87 ILE A N 1
ATOM 696 C CA . ILE A 1 87 ? 0.260 -4.384 2.350 1.00 95.81 87 ILE A CA 1
ATOM 697 C C . ILE A 1 87 ? 1.771 -4.188 2.152 1.00 95.81 87 ILE A C 1
ATOM 699 O O . ILE A 1 87 ? 2.301 -4.510 1.089 1.00 95.81 87 ILE A O 1
ATOM 703 N N . ALA A 1 88 ? 2.488 -3.682 3.156 1.00 96.06 88 ALA A N 1
ATOM 704 C CA . ALA A 1 88 ? 3.932 -3.488 3.061 1.00 96.06 88 ALA A CA 1
ATOM 705 C C . ALA A 1 88 ? 4.696 -4.810 2.929 1.00 96.06 88 ALA A C 1
ATOM 707 O O . ALA A 1 88 ? 5.655 -4.878 2.161 1.00 96.06 88 ALA A O 1
ATOM 708 N N . ASP A 1 89 ? 4.255 -5.857 3.623 1.00 95.62 89 ASP A N 1
ATOM 709 C CA . ASP A 1 89 ? 4.845 -7.188 3.511 1.00 95.62 89 ASP A CA 1
ATOM 710 C C . ASP A 1 89 ? 4.636 -7.743 2.085 1.00 95.62 89 ASP A C 1
ATOM 712 O O . ASP A 1 89 ? 5.548 -8.323 1.500 1.00 95.62 89 ASP A O 1
ATOM 716 N N . LYS A 1 90 ? 3.484 -7.481 1.447 1.00 95.19 90 LYS A N 1
ATOM 717 C CA . LYS A 1 90 ? 3.246 -7.834 0.031 1.00 95.19 90 LYS A CA 1
ATOM 718 C C . LYS A 1 90 ? 4.201 -7.131 -0.931 1.00 95.19 90 LYS A C 1
ATOM 720 O O . LYS A 1 90 ? 4.646 -7.744 -1.903 1.00 95.19 90 LYS A O 1
ATOM 725 N N . ILE A 1 91 ? 4.543 -5.876 -0.646 1.00 94.62 91 ILE A N 1
ATOM 726 C CA . ILE A 1 91 ? 5.537 -5.115 -1.416 1.00 94.62 91 ILE A CA 1
ATOM 727 C C . ILE A 1 91 ? 6.940 -5.702 -1.209 1.00 94.62 91 ILE A C 1
ATOM 729 O O . ILE A 1 91 ? 7.657 -5.950 -2.177 1.00 94.62 91 ILE A O 1
ATOM 733 N N . GLU A 1 92 ? 7.321 -5.988 0.039 1.00 94.38 92 GLU A N 1
ATOM 734 C CA . GLU A 1 92 ? 8.615 -6.597 0.376 1.00 94.38 92 GLU A CA 1
ATOM 735 C C . GLU A 1 92 ? 8.800 -7.970 -0.288 1.00 94.38 92 GLU A C 1
ATOM 737 O O . GLU A 1 92 ? 9.848 -8.244 -0.875 1.00 94.38 92 GLU A O 1
ATOM 742 N N . TYR A 1 93 ? 7.766 -8.816 -0.270 1.00 94.19 93 TYR A N 1
ATOM 743 C CA . TYR A 1 93 ? 7.801 -10.147 -0.880 1.00 94.19 93 TYR A CA 1
ATOM 744 C C . TYR A 1 93 ? 7.611 -10.153 -2.400 1.00 94.19 93 TYR A C 1
ATOM 746 O O . TYR A 1 93 ? 7.574 -11.233 -2.992 1.00 94.19 93 TYR A O 1
ATOM 754 N N . ARG A 1 94 ? 7.550 -8.979 -3.047 1.00 91.75 94 ARG A N 1
ATOM 755 C CA . ARG A 1 94 ? 7.391 -8.844 -4.507 1.00 91.75 94 ARG A CA 1
ATOM 756 C C . ARG A 1 94 ? 6.090 -9.478 -5.016 1.00 91.75 94 ARG A C 1
ATOM 758 O O . ARG A 1 94 ? 6.033 -9.995 -6.128 1.00 91.75 94 ARG A O 1
ATOM 765 N N . GLU A 1 95 ? 5.052 -9.447 -4.186 1.00 93.19 95 GLU A N 1
ATOM 766 C CA . GLU A 1 95 ? 3.687 -9.874 -4.520 1.00 93.19 95 GLU A CA 1
ATOM 767 C C . GLU A 1 95 ? 2.779 -8.675 -4.844 1.00 93.19 95 GLU A C 1
ATOM 769 O O . GLU A 1 95 ? 1.652 -8.851 -5.304 1.00 93.19 95 GLU A O 1
ATOM 774 N N . LEU A 1 96 ? 3.274 -7.456 -4.608 1.00 93.88 96 LEU A N 1
ATOM 775 C CA . LEU A 1 96 ? 2.650 -6.191 -4.971 1.00 93.88 96 LEU A CA 1
ATOM 776 C C . LEU A 1 96 ? 3.731 -5.219 -5.454 1.00 93.88 96 LEU A C 1
ATOM 778 O O . LEU A 1 96 ? 4.643 -4.877 -4.707 1.00 93.88 96 LEU A O 1
ATOM 782 N N . PHE A 1 97 ? 3.622 -4.765 -6.696 1.00 93.19 97 PHE A N 1
ATOM 783 C CA . PHE A 1 97 ? 4.544 -3.820 -7.321 1.00 93.19 97 PHE A CA 1
ATOM 784 C C . PHE A 1 97 ? 3.897 -2.445 -7.370 1.00 93.19 97 PHE A C 1
ATOM 786 O O . PHE A 1 97 ? 2.691 -2.341 -7.614 1.00 93.19 97 PHE A O 1
ATOM 793 N N . VAL A 1 98 ? 4.689 -1.399 -7.145 1.00 93.31 98 VAL A N 1
ATOM 794 C CA . VAL A 1 98 ? 4.183 -0.028 -7.046 1.00 93.31 98 VAL A CA 1
ATOM 795 C C . VAL A 1 98 ? 4.921 0.884 -8.016 1.00 93.31 98 VAL A C 1
ATOM 797 O O . VAL A 1 98 ? 6.146 0.870 -8.036 1.00 93.31 98 VAL A O 1
ATOM 800 N N . TYR A 1 99 ? 4.190 1.694 -8.780 1.00 92.56 99 TYR A N 1
ATOM 801 C CA . TYR A 1 99 ? 4.698 2.582 -9.835 1.00 92.56 99 TYR A CA 1
ATOM 802 C C . TYR A 1 99 ? 4.141 4.004 -9.690 1.00 92.56 99 TYR A C 1
ATOM 804 O O . TYR A 1 99 ? 3.122 4.208 -9.027 1.00 92.56 99 TYR A O 1
ATOM 812 N N . LEU A 1 100 ? 4.822 4.979 -10.297 1.00 91.44 100 LEU A N 1
ATOM 813 C CA . LEU A 1 100 ? 4.332 6.351 -10.456 1.00 91.44 100 LEU A CA 1
ATOM 814 C C . LEU A 1 100 ? 3.837 6.528 -11.892 1.00 91.44 100 LEU A C 1
ATOM 816 O O . LEU A 1 100 ? 4.577 6.201 -12.815 1.00 91.44 100 LEU A O 1
ATOM 820 N N . ASP A 1 101 ? 2.622 7.054 -12.046 1.00 84.50 101 ASP A N 1
ATOM 821 C CA . ASP A 1 101 ? 1.965 7.340 -13.335 1.00 84.50 101 ASP A CA 1
ATOM 822 C C . ASP A 1 101 ? 1.676 8.847 -13.475 1.00 84.50 101 ASP A C 1
ATOM 824 O O . ASP A 1 101 ? 1.228 9.470 -12.475 1.00 84.50 101 ASP A O 1
#

Solvent-accessible surface area (backbone atoms only — not comparable to full-atom values): 5908 Å² total; per-residue (Å²): 135,84,75,85,72,61,47,80,48,52,40,70,84,72,42,40,33,39,38,24,69,62,84,57,58,41,99,86,68,45,77,48,78,55,66,56,71,67,36,39,72,61,38,38,53,50,54,47,46,22,46,66,57,65,69,49,94,79,44,58,70,57,50,53,51,45,40,70,75,66,70,45,84,92,68,66,64,94,44,71,70,51,44,39,50,57,52,16,48,32,26,42,71,68,54,34,40,40,31,70,102

Radius of gyration: 13.18 Å; Cα contacts (8 Å, |Δi|>4): 143; chains: 1; bounding box: 26×27×37 Å

Foldseek 3Di:
DDDQPWQWAAFLVRFIKIKGQDFDADPVRHTDDFPDDLALVRQLVRVVRRCVSVVPPPPPSLQVVLCSQPVCNPPRDPDPSVSSNVVSVCSNVSRMTMHTD